Protein AF-A0A7V3JNG4-F1 (afdb_monomer_lite)

Radius of gyration: 15.8 Å; chains: 1; bounding box: 36×26×50 Å

pLDDT: mean 85.66, std 16.73, range [40.12, 98.5]

Sequence (133 aa):
MKRRFVVAITGASGAVYAVRLVEVLVAAGCDVHLTISSAGQAVLKHELDLAVDLEKFTPGMLLLDPRAGRDDPKLQRVRELAGISSEASNVLSVATGEPGQVIYHHWRDFQAPIASGSYLTHDMVICPCSGGT

Foldseek 3Di:
DAAEEEEEFAQDADLVVSLVVCLLCQLLLHAYAYEYDPNRQVNCCVPVVQNADLVDGDNVSSVNDVPVLPPVVVSVVSNVVSVQDDPDDPPDDDDHRHGYHYHYDYPPPCVPLVVDPVNDHPYYDYPPDDPVD

Structure (mmCIF, N/CA/C/O backbone):
data_AF-A0A7V3JNG4-F1
#
_entry.id   AF-A0A7V3JNG4-F1
#
loop_
_atom_site.group_PDB
_atom_site.id
_atom_site.type_symbol
_atom_site.label_atom_id
_atom_site.label_alt_id
_atom_site.label_comp_id
_atom_site.label_asym_id
_atom_site.label_entity_id
_atom_site.label_seq_id
_atom_site.pdbx_PDB_ins_code
_atom_site.Cartn_x
_atom_site.Cartn_y
_atom_site.Cartn_z
_atom_site.occupancy
_atom_site.B_iso_or_equiv
_atom_site.auth_seq_id
_atom_site.auth_comp_id
_atom_site.auth_asym_id
_atom_site.auth_atom_id
_atom_site.pdbx_PDB_model_num
ATOM 1 N N . MET A 1 1 ? -19.781 -5.267 9.054 1.00 60.91 1 MET A N 1
ATOM 2 C CA . MET A 1 1 ? -18.771 -5.766 8.093 1.00 60.91 1 MET A CA 1
ATOM 3 C C . MET A 1 1 ? -17.682 -4.702 7.994 1.00 60.91 1 MET A C 1
ATOM 5 O O . MET A 1 1 ? -18.055 -3.537 7.892 1.00 60.91 1 MET A O 1
ATOM 9 N N . LYS A 1 2 ? -16.387 -5.041 8.115 1.00 74.00 2 LYS A N 1
ATOM 10 C CA . LYS A 1 2 ? -15.308 -4.035 8.028 1.00 74.00 2 LYS A CA 1
ATOM 11 C C . LYS A 1 2 ? -15.280 -3.425 6.621 1.00 74.00 2 LYS A C 1
ATOM 13 O O . LYS A 1 2 ? -15.507 -4.127 5.632 1.00 74.00 2 LYS A O 1
ATOM 18 N N . ARG A 1 3 ? -15.054 -2.111 6.527 1.00 90.50 3 ARG A N 1
ATOM 19 C CA . ARG A 1 3 ? -14.879 -1.436 5.231 1.00 90.50 3 ARG A CA 1
ATOM 20 C C . ARG A 1 3 ? -13.543 -1.870 4.638 1.00 90.50 3 ARG A C 1
ATOM 22 O O . ARG A 1 3 ? -12.556 -1.928 5.363 1.00 90.50 3 ARG A O 1
ATOM 29 N N . ARG A 1 4 ? -13.529 -2.170 3.340 1.00 94.88 4 ARG A N 1
ATOM 30 C CA . ARG A 1 4 ? -12.358 -2.681 2.617 1.00 94.88 4 ARG A CA 1
ATOM 31 C C . ARG A 1 4 ? -11.901 -1.648 1.600 1.00 94.88 4 ARG A C 1
ATOM 33 O O . ARG A 1 4 ? -12.673 -1.331 0.703 1.00 94.88 4 ARG A O 1
ATOM 40 N N . PHE A 1 5 ? -10.682 -1.149 1.723 1.00 97.19 5 PHE A N 1
ATOM 41 C CA . PHE A 1 5 ? -10.101 -0.196 0.780 1.00 97.19 5 PHE A CA 1
ATOM 42 C C . PHE A 1 5 ? -9.001 -0.868 -0.027 1.00 97.19 5 PHE A C 1
ATOM 44 O O . PHE A 1 5 ? -8.219 -1.640 0.525 1.00 97.19 5 PHE A O 1
ATOM 51 N N . VAL A 1 6 ? -8.920 -0.557 -1.316 1.00 98.31 6 VAL A N 1
ATOM 52 C CA . VAL A 1 6 ? -7.745 -0.893 -2.125 1.00 98.31 6 VAL A CA 1
ATOM 53 C C . VAL A 1 6 ? -6.786 0.287 -2.079 1.00 98.31 6 VAL A C 1
ATOM 55 O O . VAL A 1 6 ? -7.189 1.417 -2.346 1.00 98.31 6 VAL A O 1
ATOM 58 N N . VAL A 1 7 ? -5.524 0.034 -1.748 1.00 98.50 7 VAL A N 1
ATOM 59 C CA . VAL A 1 7 ? -4.464 1.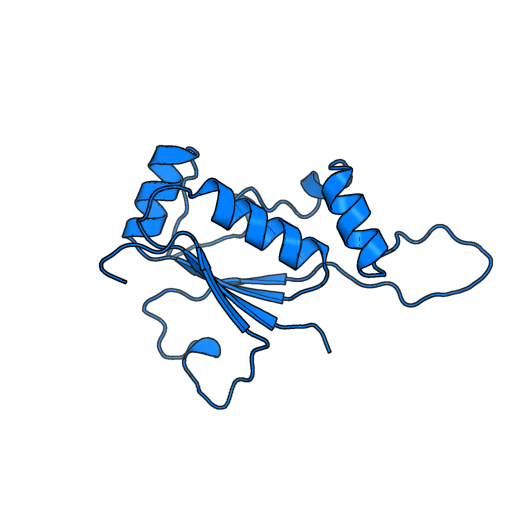045 -1.789 1.00 98.50 7 VAL A CA 1
ATOM 60 C C . VAL A 1 7 ? -3.360 0.553 -2.713 1.00 98.50 7 VAL A C 1
ATOM 62 O O . VAL A 1 7 ? -2.791 -0.515 -2.492 1.00 98.50 7 VAL A O 1
ATOM 65 N N . ALA A 1 8 ? -3.055 1.331 -3.748 1.00 98.50 8 ALA A N 1
ATOM 66 C CA . ALA A 1 8 ? -1.952 1.062 -4.662 1.00 98.50 8 ALA A CA 1
ATOM 67 C C . ALA A 1 8 ? -0.837 2.098 -4.477 1.00 98.50 8 ALA A C 1
ATOM 69 O O . ALA A 1 8 ? -1.090 3.301 -4.540 1.00 98.50 8 ALA A O 1
ATOM 70 N N . ILE A 1 9 ? 0.397 1.631 -4.275 1.00 98.50 9 ILE A N 1
ATOM 71 C CA . ILE A 1 9 ? 1.586 2.484 -4.142 1.00 98.50 9 ILE A CA 1
ATOM 72 C C . ILE A 1 9 ? 2.401 2.427 -5.437 1.00 98.50 9 ILE A C 1
ATOM 74 O O . ILE A 1 9 ? 2.854 1.358 -5.873 1.00 98.50 9 ILE A O 1
ATOM 78 N N . THR A 1 10 ? 2.614 3.591 -6.051 1.00 98.50 10 THR A N 1
ATOM 79 C CA . THR A 1 10 ? 3.339 3.718 -7.325 1.00 98.50 10 THR A CA 1
ATOM 80 C C . THR A 1 10 ? 4.577 4.605 -7.204 1.00 98.50 10 THR A C 1
ATOM 82 O O . THR A 1 10 ? 4.835 5.183 -6.154 1.00 98.50 10 THR A O 1
ATOM 85 N N . GLY A 1 11 ? 5.379 4.680 -8.269 1.00 97.62 11 GLY A N 1
ATOM 86 C CA . GLY A 1 11 ? 6.683 5.355 -8.284 1.00 97.62 11 GLY A CA 1
ATOM 87 C C . GLY A 1 11 ? 6.653 6.881 -8.414 1.00 97.62 11 GLY A C 1
ATOM 88 O O . GLY A 1 11 ? 7.543 7.438 -9.049 1.00 97.62 11 GLY A O 1
ATOM 89 N N . ALA A 1 12 ? 5.633 7.557 -7.884 1.00 98.19 12 ALA A N 1
ATOM 90 C CA . ALA A 1 12 ? 5.660 9.013 -7.711 1.00 98.19 12 ALA A CA 1
ATOM 91 C C . ALA A 1 12 ? 6.271 9.383 -6.355 1.00 98.19 12 ALA A C 1
ATOM 93 O O . ALA A 1 12 ? 6.266 8.571 -5.438 1.00 98.19 12 ALA A O 1
ATOM 94 N N . SER A 1 13 ? 6.767 10.615 -6.219 1.00 97.44 13 SER A N 1
ATOM 95 C CA . SER A 1 13 ? 7.254 11.120 -4.931 1.00 97.44 13 SER A CA 1
ATOM 96 C C . SER A 1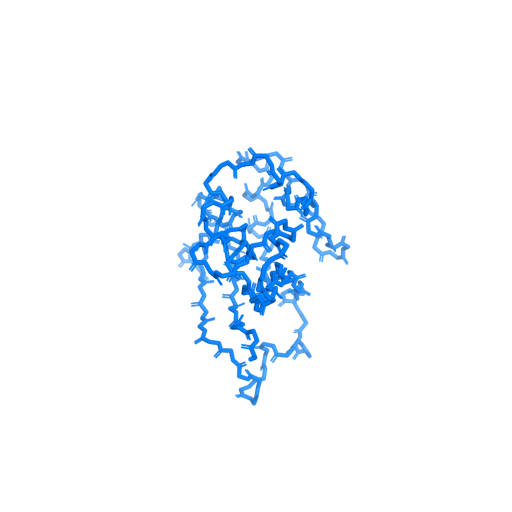 13 ? 6.120 11.248 -3.908 1.00 97.44 13 SER A C 1
ATOM 98 O O . SER A 1 13 ? 4.967 11.494 -4.280 1.00 97.44 13 SER A O 1
ATOM 100 N N . GLY A 1 14 ? 6.442 11.097 -2.621 1.00 96.75 14 GLY A N 1
ATOM 101 C CA . GLY A 1 14 ? 5.476 11.207 -1.528 1.00 96.75 14 GLY A CA 1
ATOM 102 C C . GLY A 1 14 ? 5.118 9.867 -0.890 1.00 96.75 14 GLY A C 1
ATOM 103 O O . GLY A 1 14 ? 3.975 9.667 -0.472 1.00 96.75 14 GLY A O 1
ATOM 104 N N . ALA A 1 15 ? 6.083 8.953 -0.774 1.00 96.19 15 ALA A N 1
ATOM 105 C CA . ALA A 1 15 ? 5.890 7.644 -0.148 1.00 96.19 15 ALA A CA 1
ATOM 106 C C . ALA A 1 15 ? 5.354 7.739 1.295 1.00 96.19 15 ALA A C 1
ATOM 108 O O . ALA A 1 15 ? 4.594 6.876 1.737 1.00 96.19 15 ALA A O 1
ATOM 109 N N . VAL A 1 16 ? 5.675 8.824 2.011 1.00 95.56 16 VAL A N 1
ATOM 110 C CA . VAL A 1 16 ? 5.175 9.089 3.373 1.00 95.56 16 VAL A CA 1
ATOM 111 C C . VAL A 1 16 ? 3.648 9.166 3.440 1.00 95.56 16 VAL A C 1
ATOM 113 O O . VAL A 1 16 ? 3.049 8.706 4.413 1.00 95.56 16 VAL A O 1
ATOM 116 N N . TYR A 1 17 ? 3.000 9.699 2.398 1.00 97.25 17 TYR A N 1
ATOM 117 C CA . TYR A 1 17 ? 1.543 9.800 2.353 1.00 97.25 17 TYR A CA 1
ATOM 118 C C . TYR A 1 17 ? 0.902 8.419 2.252 1.00 97.25 17 TYR A C 1
ATOM 120 O O . TYR A 1 17 ? -0.093 8.164 2.923 1.00 97.25 17 TYR A O 1
ATOM 128 N N . ALA A 1 18 ? 1.508 7.519 1.476 1.00 96.56 18 ALA A N 1
ATOM 129 C CA . ALA A 1 18 ? 1.043 6.148 1.327 1.00 96.56 18 ALA A CA 1
ATOM 130 C C . ALA A 1 18 ? 1.134 5.377 2.646 1.00 96.56 18 ALA A C 1
ATOM 132 O O . ALA A 1 18 ? 0.142 4.800 3.093 1.00 96.56 18 ALA A O 1
ATOM 133 N N . VAL A 1 19 ? 2.303 5.423 3.297 1.00 94.69 19 VAL A N 1
ATOM 134 C CA . VAL A 1 19 ? 2.528 4.762 4.592 1.00 94.69 19 VAL A CA 1
ATOM 135 C C . VAL A 1 19 ? 1.520 5.272 5.617 1.00 94.69 19 VAL A C 1
ATOM 137 O O . VAL A 1 19 ? 0.792 4.474 6.212 1.00 94.69 19 VAL A O 1
ATOM 140 N N . ARG A 1 20 ? 1.386 6.599 5.752 1.00 93.88 20 ARG A N 1
ATOM 141 C CA . ARG A 1 20 ? 0.463 7.187 6.727 1.00 93.88 20 ARG A CA 1
ATOM 142 C C . ARG A 1 20 ? -1.004 6.903 6.403 1.00 93.88 20 ARG A C 1
ATOM 144 O O . ARG A 1 20 ? -1.792 6.700 7.325 1.00 93.88 20 ARG A O 1
ATOM 151 N N . LEU A 1 21 ? -1.386 6.880 5.126 1.00 95.00 21 LEU A N 1
ATOM 152 C CA . LEU A 1 21 ? -2.745 6.534 4.702 1.00 95.00 21 LEU A CA 1
ATOM 153 C C . LEU A 1 21 ? -3.115 5.116 5.149 1.00 95.00 21 LEU A C 1
ATOM 155 O O . LEU A 1 21 ? -4.172 4.928 5.752 1.00 95.00 21 LEU A O 1
ATOM 159 N N . VAL A 1 22 ? -2.243 4.136 4.893 1.00 94.12 22 VAL A N 1
ATOM 160 C CA . VAL A 1 22 ? -2.471 2.742 5.306 1.00 94.12 22 VAL A CA 1
ATOM 161 C C . VAL A 1 22 ? -2.589 2.647 6.829 1.00 94.12 22 VAL A C 1
ATOM 163 O O . VAL A 1 22 ? -3.526 2.029 7.334 1.00 94.12 22 VAL A O 1
ATOM 166 N N . GLU A 1 23 ? -1.699 3.319 7.558 1.00 90.50 23 GLU A N 1
ATOM 167 C CA . GLU A 1 23 ? -1.707 3.390 9.024 1.00 90.50 23 GLU A CA 1
ATOM 168 C C . GLU A 1 23 ? -3.044 3.907 9.583 1.00 90.50 23 GLU A C 1
ATOM 170 O O . GLU A 1 23 ? -3.632 3.308 10.486 1.00 90.50 23 GLU A O 1
ATOM 175 N N . VAL A 1 24 ? -3.552 5.007 9.016 1.00 90.44 24 VAL A N 1
ATOM 176 C CA . VAL A 1 24 ? -4.803 5.648 9.445 1.00 90.44 24 VAL A CA 1
ATOM 177 C C . VAL A 1 24 ? -6.019 4.793 9.095 1.00 90.44 24 VAL A C 1
ATOM 179 O O . VAL A 1 24 ? -6.914 4.661 9.929 1.00 90.44 24 VAL A O 1
ATOM 182 N N . LEU A 1 25 ? -6.065 4.185 7.905 1.00 91.06 25 LEU A N 1
ATOM 183 C CA . LEU A 1 25 ? -7.167 3.301 7.506 1.00 91.06 25 LEU A CA 1
ATOM 184 C C . LEU A 1 25 ? -7.263 2.082 8.429 1.00 91.06 25 LEU A C 1
ATOM 186 O O . LEU A 1 25 ? -8.345 1.768 8.930 1.00 91.06 25 LEU A O 1
ATOM 190 N N . VAL A 1 26 ? -6.126 1.452 8.722 1.00 89.69 26 VAL A N 1
ATOM 191 C CA . VAL A 1 26 ? -6.045 0.332 9.666 1.00 89.69 26 VAL A CA 1
ATOM 192 C C . VAL A 1 26 ? -6.476 0.767 11.068 1.00 89.69 26 VAL A C 1
ATOM 194 O O . VAL A 1 26 ? -7.284 0.089 11.707 1.00 89.69 26 VAL A O 1
ATOM 197 N N . ALA A 1 27 ? -5.998 1.917 11.548 1.00 85.19 27 ALA A N 1
ATOM 198 C CA . ALA A 1 27 ? -6.407 2.463 12.841 1.00 85.19 27 ALA A CA 1
ATOM 199 C C . ALA A 1 27 ? -7.903 2.816 12.898 1.00 85.19 27 ALA A C 1
ATOM 201 O O . ALA A 1 27 ? -8.494 2.749 13.970 1.00 85.19 27 ALA A O 1
ATOM 202 N N . ALA A 1 28 ? -8.529 3.133 11.765 1.00 86.19 28 ALA A N 1
ATOM 203 C CA . ALA A 1 28 ? -9.966 3.376 11.652 1.00 86.19 28 ALA A CA 1
ATOM 204 C C . ALA A 1 28 ? -10.808 2.086 11.525 1.00 86.19 28 ALA A C 1
ATOM 206 O O . ALA A 1 28 ? -12.007 2.161 11.248 1.00 86.19 28 ALA A O 1
ATOM 207 N N . GLY A 1 29 ? -10.199 0.905 11.695 1.00 87.00 29 GLY A N 1
ATOM 208 C CA . GLY A 1 29 ? -10.890 -0.387 11.619 1.00 87.00 29 GLY A CA 1
ATOM 209 C C . GLY A 1 29 ? -11.192 -0.847 10.190 1.00 87.00 29 GLY A C 1
ATOM 210 O O . GLY A 1 29 ? -12.028 -1.733 9.995 1.00 87.00 29 GLY A O 1
ATOM 211 N N . CYS A 1 30 ? -10.553 -0.237 9.188 1.00 90.56 30 CYS A N 1
ATOM 212 C CA . CYS A 1 30 ? -10.728 -0.582 7.782 1.00 90.56 30 CYS A CA 1
ATOM 213 C C . CYS A 1 30 ? -9.659 -1.578 7.326 1.00 90.56 30 CYS A C 1
ATOM 215 O O . CYS A 1 30 ? -8.470 -1.368 7.559 1.00 90.56 30 CYS A O 1
ATOM 217 N N . ASP A 1 31 ? -10.076 -2.620 6.614 1.00 93.94 31 ASP A N 1
ATOM 218 C CA . ASP A 1 31 ? -9.147 -3.555 5.988 1.00 93.94 31 ASP A CA 1
ATOM 219 C C . ASP A 1 31 ? -8.579 -2.937 4.708 1.00 93.94 31 ASP A C 1
ATOM 221 O O . ASP A 1 31 ? -9.306 -2.349 3.900 1.00 93.94 31 ASP A O 1
ATOM 225 N N . VAL A 1 32 ? -7.271 -3.071 4.520 1.00 96.50 32 VAL A N 1
ATOM 226 C CA . VAL A 1 32 ? -6.532 -2.497 3.399 1.00 96.50 32 VAL A CA 1
ATOM 227 C C . VAL A 1 32 ? -6.003 -3.622 2.521 1.00 96.50 32 VAL A C 1
ATOM 229 O O . VAL A 1 32 ? -5.121 -4.377 2.922 1.00 96.50 32 VAL A O 1
ATOM 232 N N . HIS A 1 33 ? -6.515 -3.705 1.2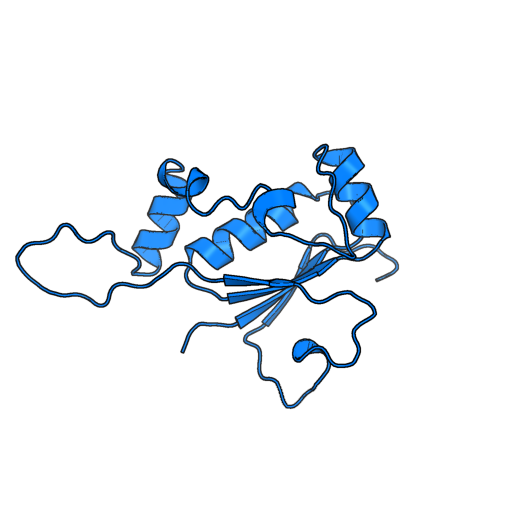99 1.00 97.75 33 HIS A N 1
ATOM 233 C CA . HIS A 1 33 ? -5.939 -4.508 0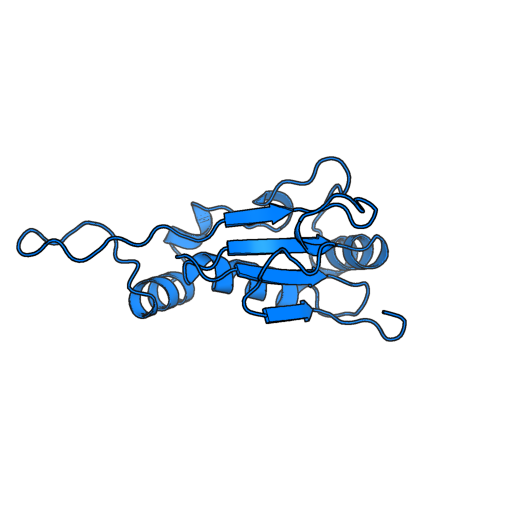.229 1.00 97.75 33 HIS A CA 1
ATOM 234 C C . HIS A 1 33 ? -4.836 -3.695 -0.450 1.00 97.75 33 HIS A C 1
ATOM 236 O O . HIS A 1 33 ? -5.115 -2.765 -1.206 1.00 97.75 33 HIS A O 1
ATOM 242 N N . LEU A 1 34 ? -3.585 -4.019 -0.145 1.00 98.31 34 LEU A N 1
ATOM 243 C CA . LEU A 1 34 ? -2.416 -3.258 -0.565 1.00 98.31 34 LEU A CA 1
ATOM 244 C C . LEU A 1 34 ? -1.758 -3.898 -1.784 1.00 98.31 34 LEU A C 1
ATOM 246 O O . LEU A 1 34 ? -1.517 -5.101 -1.795 1.00 98.31 34 LEU A O 1
ATOM 250 N N . THR A 1 35 ? -1.383 -3.089 -2.766 1.00 98.31 35 THR A N 1
ATOM 251 C CA . THR A 1 35 ? -0.481 -3.503 -3.844 1.00 98.31 35 THR A CA 1
ATOM 252 C C . THR A 1 35 ? 0.593 -2.442 -4.077 1.00 98.31 35 THR A C 1
ATOM 254 O O . THR A 1 35 ? 0.366 -1.250 -3.862 1.00 98.31 35 THR A O 1
ATOM 257 N N . ILE A 1 36 ? 1.794 -2.867 -4.463 1.00 98.38 36 ILE A N 1
ATOM 258 C CA . ILE A 1 36 ? 2.958 -1.988 -4.628 1.00 98.38 36 ILE A CA 1
ATOM 259 C C . ILE A 1 36 ? 3.655 -2.359 -5.936 1.00 98.38 36 ILE A C 1
ATOM 261 O O . ILE A 1 36 ? 3.996 -3.521 -6.155 1.00 98.38 36 ILE A O 1
ATOM 265 N N . SER A 1 37 ? 3.874 -1.366 -6.798 1.00 98.19 37 SER A N 1
ATOM 266 C CA . SER A 1 37 ? 4.663 -1.536 -8.027 1.00 98.19 37 SER A CA 1
ATOM 267 C C . SER A 1 37 ? 6.169 -1.586 -7.735 1.00 98.19 37 SER A C 1
ATOM 269 O O . SER A 1 37 ? 6.631 -1.060 -6.722 1.00 98.19 37 SER A O 1
ATOM 271 N N . SER A 1 38 ? 6.968 -2.125 -8.661 1.00 97.88 38 SER A N 1
ATOM 272 C CA . SER A 1 38 ? 8.438 -2.090 -8.558 1.00 97.88 38 SER A CA 1
ATOM 273 C C . SER A 1 38 ? 8.997 -0.663 -8.464 1.00 97.88 38 SER A C 1
ATOM 275 O O . SER A 1 38 ? 9.931 -0.406 -7.710 1.00 97.88 38 SER A O 1
ATOM 277 N N . ALA A 1 39 ? 8.396 0.296 -9.174 1.00 98.06 39 ALA A N 1
ATOM 278 C CA . ALA A 1 39 ? 8.775 1.703 -9.066 1.00 98.06 39 ALA A CA 1
ATOM 279 C C . ALA A 1 39 ? 8.406 2.290 -7.689 1.00 98.06 39 ALA A C 1
ATOM 281 O O . ALA A 1 39 ? 9.197 3.022 -7.102 1.00 98.06 39 ALA A O 1
ATOM 282 N N . GLY A 1 40 ? 7.240 1.930 -7.139 1.00 98.00 40 GLY A N 1
ATOM 283 C CA . GLY A 1 40 ? 6.835 2.322 -5.783 1.00 98.00 40 GLY A CA 1
ATOM 284 C C . GLY A 1 40 ? 7.773 1.772 -4.705 1.00 98.00 40 GLY A C 1
ATOM 285 O O . GLY A 1 40 ? 8.151 2.504 -3.794 1.00 98.00 40 GLY A O 1
ATOM 286 N N . GLN A 1 41 ? 8.223 0.521 -4.846 1.00 98.19 41 GLN A N 1
ATOM 287 C CA . GLN A 1 41 ? 9.250 -0.085 -3.987 1.00 98.19 41 GLN A CA 1
ATOM 288 C C . GLN A 1 41 ? 10.552 0.735 -3.994 1.00 98.19 41 GLN A C 1
ATOM 290 O O . GLN A 1 41 ? 11.121 0.998 -2.935 1.00 98.19 41 GLN A O 1
ATOM 295 N N . ALA A 1 42 ? 11.007 1.175 -5.173 1.00 98.12 42 ALA A N 1
ATOM 296 C CA . ALA A 1 42 ? 12.212 1.993 -5.295 1.00 98.12 42 ALA A CA 1
ATOM 297 C C . ALA A 1 42 ? 12.063 3.360 -4.602 1.00 98.12 42 ALA A C 1
ATOM 299 O O . ALA A 1 42 ? 12.977 3.784 -3.894 1.00 98.12 42 ALA A O 1
ATOM 300 N N . VAL A 1 43 ? 10.908 4.024 -4.745 1.00 98.19 43 VAL A N 1
ATOM 301 C CA . VAL A 1 43 ? 10.645 5.309 -4.072 1.00 98.19 43 VAL A CA 1
ATOM 302 C C . VAL A 1 43 ? 10.554 5.140 -2.555 1.00 98.19 43 VAL A C 1
ATOM 304 O O . VAL A 1 43 ? 11.142 5.936 -1.828 1.00 98.19 43 VAL A O 1
ATOM 307 N N . LEU A 1 44 ? 9.894 4.086 -2.061 1.00 97.94 44 LEU A N 1
ATOM 308 C CA . LEU A 1 44 ? 9.839 3.768 -0.627 1.00 97.94 44 LEU A CA 1
ATOM 309 C C . LEU A 1 44 ? 11.242 3.640 -0.019 1.00 97.94 44 LEU A C 1
ATOM 311 O O . LEU A 1 44 ? 11.505 4.190 1.053 1.00 97.94 44 LEU A O 1
ATOM 315 N N . LYS A 1 45 ? 12.159 2.971 -0.729 1.00 97.81 45 LYS A N 1
ATOM 316 C CA . LYS A 1 45 ? 13.554 2.857 -0.297 1.00 97.81 45 LYS A CA 1
ATOM 317 C C . LYS A 1 45 ? 14.287 4.196 -0.362 1.00 97.81 45 LYS A C 1
ATOM 319 O O . LYS A 1 45 ? 15.021 4.525 0.560 1.00 97.81 45 LYS A O 1
ATOM 324 N N . HIS A 1 46 ? 14.100 4.963 -1.431 1.00 97.81 46 HIS A N 1
ATOM 325 C CA . HIS A 1 46 ? 14.810 6.226 -1.627 1.00 97.81 46 HIS A CA 1
ATOM 326 C C . HIS A 1 46 ? 14.364 7.329 -0.653 1.00 97.81 46 HIS A C 1
ATOM 328 O O . HIS A 1 46 ? 15.197 8.085 -0.162 1.00 97.81 46 HIS A O 1
ATOM 334 N N . GLU A 1 47 ? 13.063 7.441 -0.375 1.00 98.06 47 GLU A N 1
ATOM 335 C CA . GLU A 1 47 ? 12.514 8.535 0.438 1.00 98.06 47 GLU A CA 1
ATOM 336 C C . GLU A 1 47 ? 12.456 8.215 1.934 1.00 98.06 47 GLU A C 1
ATOM 338 O O . GLU A 1 47 ? 12.599 9.123 2.750 1.00 98.06 47 GLU A O 1
ATOM 343 N N . LEU A 1 48 ? 12.224 6.952 2.302 1.00 96.31 48 LEU A N 1
ATOM 344 C CA . LEU A 1 48 ? 11.964 6.551 3.692 1.00 96.31 48 LEU A CA 1
ATOM 345 C C . LEU A 1 48 ? 12.942 5.493 4.218 1.00 96.31 48 LEU A C 1
ATOM 347 O O . LEU A 1 48 ? 12.764 5.001 5.329 1.00 96.31 48 LEU A O 1
ATOM 351 N N . ASP A 1 49 ? 13.943 5.109 3.422 1.00 95.56 49 ASP A N 1
ATOM 352 C CA . ASP A 1 49 ? 14.890 4.024 3.713 1.00 95.56 49 ASP A CA 1
ATOM 353 C C . ASP A 1 49 ? 14.238 2.635 3.919 1.00 95.56 49 ASP A C 1
ATOM 355 O O . ASP A 1 49 ? 14.880 1.673 4.351 1.00 95.56 49 ASP A O 1
ATOM 359 N N . LEU A 1 50 ? 12.968 2.478 3.526 1.00 94.94 50 LEU A N 1
ATOM 360 C CA . LEU A 1 50 ? 12.194 1.253 3.732 1.00 94.94 50 LEU A CA 1
ATOM 361 C C . LEU A 1 50 ? 12.553 0.182 2.699 1.00 94.94 50 LEU A C 1
ATOM 363 O O . LEU A 1 50 ? 12.235 0.289 1.514 1.00 94.94 50 LEU A O 1
ATOM 367 N N . ALA A 1 51 ? 13.209 -0.884 3.157 1.00 94.12 51 ALA A N 1
ATOM 368 C CA . ALA A 1 51 ? 13.534 -2.046 2.337 1.00 94.12 51 ALA A CA 1
ATOM 369 C C . ALA A 1 51 ? 12.341 -3.015 2.276 1.00 94.12 51 ALA A C 1
ATOM 371 O O . ALA A 1 51 ? 12.248 -3.962 3.055 1.00 94.12 51 ALA A O 1
ATOM 372 N N . VAL A 1 52 ? 11.416 -2.760 1.350 1.00 95.88 52 VAL A N 1
ATOM 373 C CA . VAL A 1 52 ? 10.264 -3.637 1.099 1.00 95.88 52 VAL A CA 1
ATOM 374 C C . VAL A 1 52 ? 10.664 -4.762 0.150 1.00 95.88 52 VAL A C 1
ATOM 376 O O . VAL A 1 52 ? 11.183 -4.490 -0.928 1.00 95.88 52 VAL A O 1
ATOM 379 N N . ASP A 1 53 ? 10.388 -6.012 0.514 1.00 96.88 53 ASP A N 1
ATOM 380 C CA . ASP A 1 53 ? 10.465 -7.168 -0.387 1.00 96.88 53 ASP A CA 1
ATOM 381 C C . ASP A 1 53 ? 9.062 -7.442 -0.955 1.00 96.88 53 ASP A C 1
ATOM 383 O O . ASP A 1 53 ? 8.129 -7.697 -0.196 1.00 96.88 53 ASP A O 1
ATOM 387 N N . LEU A 1 54 ? 8.893 -7.348 -2.279 1.00 97.12 54 LEU A N 1
ATOM 388 C CA . LEU A 1 54 ? 7.596 -7.571 -2.932 1.00 97.12 54 LEU A CA 1
ATOM 389 C C . LEU A 1 54 ? 7.197 -9.055 -2.955 1.00 97.12 54 LEU A C 1
ATOM 391 O O . LEU A 1 54 ? 6.009 -9.361 -2.954 1.00 97.12 54 LEU A O 1
ATOM 395 N N . GLU A 1 55 ? 8.158 -9.977 -2.935 1.00 96.81 55 GLU A N 1
ATOM 396 C CA . GLU A 1 55 ? 7.892 -11.421 -2.964 1.00 96.81 55 GLU A CA 1
ATOM 397 C C . GLU A 1 55 ? 7.597 -11.961 -1.557 1.00 96.81 55 GLU A C 1
ATOM 399 O O . GLU A 1 55 ? 6.834 -12.912 -1.383 1.00 96.81 55 GLU A O 1
ATOM 404 N N . LYS A 1 56 ? 8.200 -11.349 -0.530 1.00 95.00 56 LYS A N 1
ATOM 405 C CA . LYS A 1 56 ? 8.070 -11.751 0.883 1.00 95.00 56 LYS A CA 1
ATOM 406 C C . LYS A 1 56 ? 7.576 -10.607 1.760 1.00 95.00 56 LYS A C 1
ATOM 408 O O . LYS A 1 56 ? 8.108 -10.362 2.845 1.00 95.00 56 LYS A O 1
ATOM 413 N N . PHE A 1 57 ? 6.560 -9.901 1.279 1.00 95.38 57 PHE A N 1
ATOM 414 C CA . PHE A 1 57 ? 6.038 -8.720 1.951 1.00 95.38 57 PHE A CA 1
ATOM 415 C C . PHE A 1 57 ? 5.530 -9.036 3.363 1.00 95.38 57 PHE A C 1
ATOM 417 O O . PHE A 1 57 ? 4.782 -9.991 3.580 1.00 95.38 57 PHE A O 1
ATOM 424 N N . THR A 1 58 ? 5.862 -8.164 4.319 1.00 92.56 58 THR A N 1
ATOM 425 C CA . THR A 1 58 ? 5.212 -8.125 5.635 1.00 92.56 58 THR A CA 1
ATOM 426 C C . THR A 1 58 ? 4.850 -6.682 6.000 1.00 92.56 58 THR A C 1
ATOM 428 O O . THR A 1 58 ? 5.623 -5.776 5.683 1.00 92.56 58 THR A O 1
ATOM 431 N N . PRO A 1 59 ? 3.724 -6.424 6.699 1.00 88.81 59 PRO A N 1
ATOM 432 C CA . PRO A 1 59 ? 3.324 -5.058 7.063 1.00 88.81 59 PRO A CA 1
ATOM 433 C C . PRO A 1 59 ? 4.391 -4.279 7.850 1.00 88.81 59 PRO A C 1
ATOM 435 O O . PRO A 1 59 ? 4.533 -3.072 7.664 1.00 88.81 59 PRO A O 1
ATOM 438 N N . GLY A 1 60 ? 5.204 -4.969 8.659 1.00 86.19 60 GLY A N 1
ATOM 439 C CA . GLY A 1 60 ? 6.311 -4.357 9.401 1.00 86.19 60 GLY A CA 1
ATOM 440 C C . GLY A 1 60 ? 7.372 -3.694 8.512 1.00 86.19 60 GLY A C 1
ATOM 441 O O . GLY A 1 60 ? 8.032 -2.763 8.963 1.00 86.19 60 GLY A O 1
ATOM 442 N N . MET A 1 61 ? 7.495 -4.090 7.237 1.00 87.88 61 MET A N 1
ATOM 443 C CA . MET A 1 61 ? 8.394 -3.438 6.268 1.00 87.88 61 MET A CA 1
ATOM 444 C C . MET A 1 61 ? 7.965 -2.006 5.917 1.00 87.88 61 MET A C 1
ATOM 446 O O . MET A 1 61 ? 8.784 -1.225 5.443 1.00 87.88 61 MET A O 1
ATOM 450 N N . LEU A 1 62 ? 6.699 -1.653 6.157 1.00 84.88 62 LEU A N 1
ATOM 451 C CA . LEU A 1 62 ? 6.180 -0.290 6.026 1.00 84.88 62 LEU A CA 1
ATOM 452 C C . LEU A 1 62 ? 6.113 0.447 7.372 1.00 84.8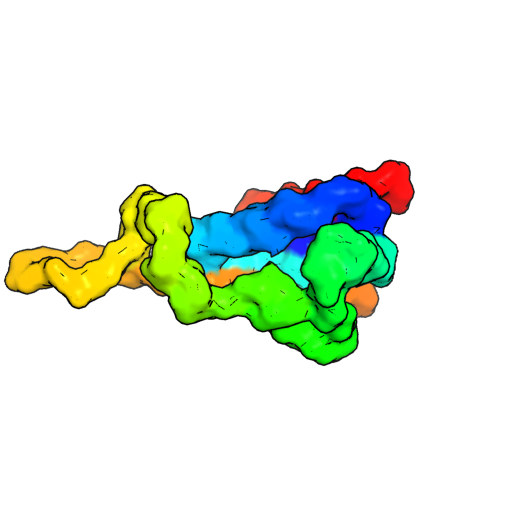8 62 LEU A C 1
ATOM 454 O O . LEU A 1 62 ? 5.400 1.436 7.482 1.00 84.88 62 LEU A O 1
ATOM 458 N N . LEU A 1 63 ? 6.812 -0.047 8.402 1.00 77.38 63 LEU A N 1
ATOM 459 C CA . LEU A 1 63 ? 6.714 0.435 9.788 1.00 77.38 63 LEU A CA 1
ATOM 460 C C . LEU A 1 63 ? 5.302 0.332 10.385 1.00 77.38 63 LEU A C 1
ATOM 462 O O . LEU A 1 63 ? 5.018 0.920 11.425 1.00 77.38 63 LEU A O 1
ATOM 466 N N . LEU A 1 64 ? 4.432 -0.479 9.777 1.00 67.31 64 LEU A N 1
ATOM 467 C CA . LEU A 1 64 ? 3.098 -0.764 10.290 1.00 67.31 64 LEU A CA 1
ATOM 468 C C . LEU A 1 64 ? 3.219 -1.809 11.407 1.00 67.31 64 LEU A C 1
ATOM 470 O O . LEU A 1 64 ? 2.855 -2.973 11.231 1.00 67.31 64 LEU A O 1
ATOM 474 N N . ASP A 1 65 ? 3.789 -1.420 12.547 1.00 63.31 65 ASP A N 1
ATOM 475 C CA . ASP A 1 65 ? 3.781 -2.246 13.752 1.00 63.31 65 ASP A CA 1
ATOM 476 C C . ASP A 1 65 ? 2.444 -2.038 14.495 1.00 63.31 65 ASP A C 1
ATOM 478 O O . ASP A 1 65 ? 2.150 -0.926 14.957 1.00 63.31 65 ASP A O 1
ATOM 482 N N . PRO A 1 66 ? 1.623 -3.096 14.668 1.00 54.09 66 PRO A N 1
ATOM 483 C CA . PRO A 1 66 ? 0.382 -3.031 15.440 1.00 54.09 66 PRO A CA 1
ATOM 484 C C . PRO A 1 66 ? 0.573 -2.502 16.871 1.00 54.09 66 PRO A C 1
ATOM 486 O O . PRO A 1 66 ? -0.378 -1.994 17.477 1.00 54.09 66 PRO A O 1
ATOM 489 N N . ARG A 1 67 ? 1.787 -2.637 17.425 1.00 53.34 67 ARG A N 1
ATOM 490 C CA . ARG A 1 67 ? 2.164 -2.190 18.772 1.00 53.34 67 ARG A CA 1
ATOM 491 C C . ARG A 1 67 ? 2.700 -0.758 18.789 1.00 53.34 67 ARG A C 1
ATOM 493 O O . ARG A 1 67 ? 2.352 -0.037 19.718 1.00 53.34 67 ARG A O 1
ATOM 500 N N . ALA A 1 68 ? 3.453 -0.322 17.776 1.00 53.44 68 ALA A N 1
ATOM 501 C CA . ALA A 1 68 ? 4.029 1.030 17.723 1.00 53.44 68 ALA A CA 1
ATOM 502 C C . ALA A 1 68 ? 2.962 2.139 17.665 1.00 53.44 68 ALA A C 1
ATOM 504 O O . ALA A 1 68 ? 3.140 3.212 18.232 1.00 53.44 68 ALA A O 1
ATOM 505 N N . GLY A 1 69 ? 1.797 1.862 17.070 1.00 53.50 69 GLY A N 1
ATOM 506 C CA . GLY A 1 69 ? 0.668 2.800 17.056 1.00 53.50 69 GLY A CA 1
ATOM 507 C C . GLY A 1 69 ? -0.098 2.919 18.383 1.00 53.50 69 GLY A C 1
ATOM 508 O O . GLY A 1 69 ? -1.106 3.624 18.423 1.00 53.50 69 GLY A O 1
ATOM 509 N N . ARG A 1 70 ? 0.295 2.204 19.453 1.00 56.84 70 ARG A N 1
ATOM 510 C CA . ARG A 1 70 ? -0.332 2.364 20.780 1.00 56.84 70 ARG A CA 1
ATOM 511 C C . ARG A 1 70 ? -0.001 3.704 21.420 1.00 56.84 70 ARG A C 1
ATOM 513 O O . ARG A 1 70 ? -0.869 4.205 22.120 1.00 56.84 70 ARG A O 1
ATOM 520 N N . ASP A 1 71 ? 1.159 4.287 21.128 1.00 62.19 71 ASP A N 1
ATOM 521 C CA . ASP A 1 71 ? 1.609 5.539 21.750 1.00 62.19 71 ASP A CA 1
ATOM 522 C C . ASP A 1 71 ? 1.431 6.776 20.842 1.00 62.19 71 ASP A C 1
ATOM 524 O O . ASP A 1 71 ? 1.698 7.891 21.280 1.00 62.19 71 ASP A O 1
ATOM 528 N N . ASP A 1 72 ? 0.948 6.623 19.595 1.00 75.62 72 ASP A N 1
ATOM 529 C CA . ASP A 1 72 ? 0.620 7.763 18.716 1.00 75.62 72 ASP A CA 1
ATOM 530 C C . ASP A 1 72 ? -0.754 8.358 19.104 1.00 75.62 72 ASP A C 1
ATOM 532 O O . ASP A 1 72 ? -1.794 7.752 18.804 1.00 75.62 72 ASP A O 1
ATOM 536 N N . PRO A 1 73 ? -0.809 9.567 19.703 1.00 80.50 73 PRO A N 1
ATOM 537 C CA . PRO A 1 73 ? -2.059 10.173 20.166 1.00 80.50 73 PRO A CA 1
ATOM 538 C C . PRO A 1 73 ? -3.034 10.479 19.020 1.00 80.50 73 PRO A C 1
ATOM 540 O O . PRO A 1 73 ? -4.250 10.501 19.222 1.00 80.50 73 PRO A O 1
ATOM 543 N N . LYS A 1 74 ? -2.542 10.687 17.790 1.00 82.75 74 LYS A N 1
ATOM 544 C CA . LYS A 1 74 ? -3.407 10.916 16.624 1.00 82.75 74 LYS A CA 1
ATOM 545 C C . LYS A 1 74 ? -4.084 9.619 16.195 1.00 82.75 74 LYS A C 1
ATOM 547 O O . LYS A 1 74 ? -5.270 9.641 15.878 1.00 82.75 74 LYS A O 1
ATOM 552 N N . LEU A 1 75 ? -3.362 8.497 16.200 1.00 78.69 75 LEU A N 1
ATOM 553 C CA . LEU A 1 75 ? -3.947 7.191 15.877 1.00 78.69 75 LEU A CA 1
ATOM 554 C C . LEU A 1 75 ? -4.888 6.705 16.980 1.00 78.69 75 LEU A C 1
ATOM 556 O O . LEU A 1 75 ? -5.931 6.138 16.660 1.00 78.69 75 LEU A O 1
ATOM 560 N N . GLN A 1 76 ? -4.583 6.983 18.252 1.00 79.19 76 GLN A N 1
ATOM 561 C CA . GLN A 1 76 ? -5.532 6.781 19.354 1.00 79.19 76 GLN A CA 1
ATOM 562 C C . GLN A 1 76 ? -6.830 7.554 19.104 1.00 79.19 76 GLN A C 1
ATOM 564 O O . GLN A 1 76 ? -7.911 6.974 19.157 1.00 79.19 76 GLN A O 1
ATOM 569 N N . ARG A 1 77 ? -6.733 8.834 18.721 1.00 79.88 77 ARG A N 1
ATOM 570 C CA . ARG A 1 77 ? -7.919 9.645 18.430 1.00 79.88 77 ARG A CA 1
ATOM 571 C C . ARG A 1 77 ? -8.718 9.127 17.232 1.00 79.88 77 ARG A C 1
ATOM 573 O O . ARG A 1 77 ? -9.944 9.137 17.273 1.00 79.88 77 ARG A O 1
ATOM 580 N N . VAL A 1 78 ? -8.048 8.654 16.179 1.00 80.50 78 VAL A N 1
ATOM 581 C CA . VAL A 1 78 ? -8.707 8.009 15.027 1.00 80.50 78 VAL A CA 1
ATOM 582 C C . VAL A 1 78 ? -9.448 6.742 15.461 1.00 80.50 78 VAL A C 1
ATOM 584 O O . VAL A 1 78 ? -10.599 6.558 15.070 1.00 80.50 78 VAL A O 1
ATOM 587 N N . ARG A 1 79 ? -8.824 5.905 16.298 1.00 79.81 79 ARG A N 1
ATOM 588 C CA . ARG A 1 79 ? -9.443 4.697 16.864 1.00 79.81 79 ARG A CA 1
ATOM 589 C C . ARG A 1 79 ? -10.684 5.045 17.686 1.00 79.81 79 ARG A C 1
ATOM 591 O O . ARG A 1 79 ? -11.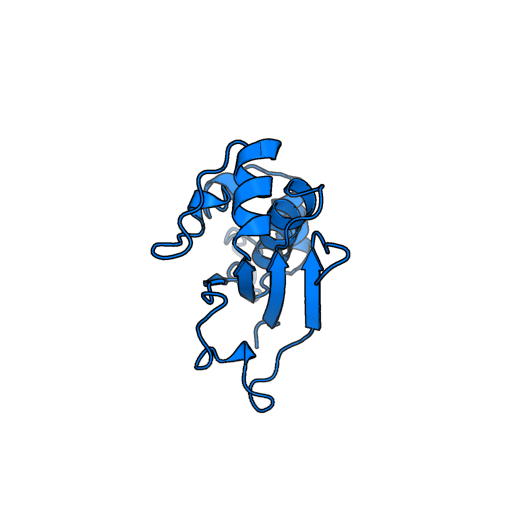748 4.492 17.432 1.00 79.81 79 ARG A O 1
ATOM 598 N N . GLU A 1 80 ? -10.585 6.018 18.589 1.00 77.75 80 GLU A N 1
ATOM 599 C CA . GLU A 1 80 ? -11.720 6.503 19.386 1.00 77.75 80 GLU A CA 1
ATOM 600 C C . GLU A 1 80 ? -12.885 6.983 18.510 1.00 77.75 80 GLU A C 1
ATOM 602 O O . GLU A 1 80 ? -14.024 6.570 18.718 1.00 77.75 80 GLU A O 1
ATOM 607 N N . LEU A 1 81 ? -12.604 7.821 17.503 1.00 78.00 81 LEU A N 1
ATOM 608 C CA . LEU A 1 81 ? -13.616 8.319 16.563 1.00 78.00 81 LEU A CA 1
ATOM 609 C C . LEU A 1 81 ? -14.250 7.193 15.733 1.00 78.00 81 LEU A C 1
ATOM 611 O O . LEU A 1 81 ? -15.411 7.299 15.344 1.00 78.00 81 LEU A O 1
ATOM 615 N N . ALA A 1 82 ? -13.503 6.119 15.476 1.00 71.75 82 ALA A N 1
ATOM 616 C CA . ALA A 1 82 ? -13.987 4.923 14.797 1.00 71.75 82 ALA A CA 1
ATOM 617 C C . ALA A 1 82 ? -14.743 3.948 15.725 1.00 71.75 82 ALA A C 1
ATOM 619 O O . ALA A 1 82 ? -15.179 2.895 15.261 1.00 71.75 82 ALA A O 1
ATOM 620 N N . GLY A 1 83 ? -14.905 4.268 17.016 1.00 66.69 83 GLY A N 1
ATOM 621 C CA . GLY A 1 83 ? -15.534 3.377 18.000 1.00 66.69 83 GLY A CA 1
ATOM 622 C C . GLY A 1 83 ? -14.639 2.216 18.450 1.00 66.69 83 GLY A C 1
ATOM 623 O O . GLY A 1 83 ? -15.122 1.239 19.013 1.00 66.69 83 GLY A O 1
ATOM 624 N N . ILE A 1 84 ? -13.330 2.307 18.207 1.00 66.81 84 ILE A N 1
ATOM 625 C CA . ILE A 1 84 ? -12.311 1.335 18.614 1.00 66.81 84 ILE A CA 1
ATOM 626 C C . ILE A 1 84 ? -11.741 1.787 19.968 1.00 66.81 84 ILE A C 1
ATOM 628 O O . ILE A 1 84 ? -10.672 2.393 20.045 1.00 66.81 84 ILE A O 1
ATOM 632 N N . SER A 1 85 ? -12.486 1.564 21.055 1.00 57.50 85 SER A N 1
ATOM 633 C CA . SER A 1 85 ? -12.023 1.855 22.420 1.00 57.50 85 SER A CA 1
ATOM 634 C C . SER A 1 85 ? -11.298 0.659 23.043 1.00 57.50 85 SER A C 1
ATOM 636 O O . SER A 1 85 ? -11.756 -0.476 22.930 1.00 57.50 85 SER A O 1
ATOM 638 N N . SER A 1 86 ? -10.202 0.925 23.759 1.00 53.25 86 SER A N 1
ATOM 639 C CA . SER A 1 86 ? -9.545 -0.046 24.644 1.00 53.25 86 SER A CA 1
ATOM 640 C C . SER A 1 86 ? -10.477 -0.436 25.797 1.00 53.25 86 SER A C 1
ATOM 642 O O . SER A 1 86 ? -11.115 0.432 26.391 1.00 53.25 86 SER A O 1
ATOM 644 N N . GLU A 1 87 ? -10.531 -1.724 26.139 1.00 50.09 87 GLU A N 1
ATOM 645 C CA . GLU A 1 87 ? -11.333 -2.266 27.243 1.00 50.09 87 GLU A CA 1
ATOM 646 C C . GLU A 1 87 ? -10.886 -1.743 28.618 1.00 50.09 87 GLU A C 1
ATOM 648 O O . GLU A 1 87 ? -10.060 -2.346 29.298 1.00 50.09 87 GLU A O 1
ATOM 653 N N . ALA A 1 88 ? -11.443 -0.611 29.047 1.00 44.72 88 ALA A N 1
ATOM 654 C CA . ALA A 1 88 ? -11.341 -0.138 30.426 1.00 44.72 88 ALA A CA 1
ATOM 655 C C . ALA A 1 88 ? -12.604 0.633 30.852 1.00 44.72 88 ALA A C 1
ATOM 657 O O . ALA A 1 88 ? -12.527 1.776 31.300 1.00 44.72 88 ALA A O 1
ATOM 658 N N . SER A 1 89 ? -13.790 0.029 30.704 1.00 40.16 89 SER A N 1
ATOM 659 C CA . SER A 1 89 ? -15.028 0.583 31.270 1.00 40.16 89 SER A CA 1
ATOM 660 C C . SER A 1 89 ? -15.834 -0.501 31.988 1.00 40.16 89 SER A C 1
ATOM 662 O O . SER A 1 89 ? -16.345 -1.423 31.363 1.00 40.16 89 SER A O 1
ATOM 664 N N . ASN A 1 90 ? -15.958 -0.385 33.313 1.00 47.41 90 ASN A N 1
ATOM 665 C CA . ASN A 1 90 ? -16.608 -1.380 34.181 1.00 47.41 90 ASN A CA 1
ATOM 666 C C . ASN A 1 90 ? -18.146 -1.266 34.232 1.00 47.41 90 ASN A C 1
ATOM 668 O O . ASN A 1 90 ? -18.759 -1.811 35.147 1.00 47.41 90 ASN A O 1
ATOM 672 N N . VAL A 1 91 ? -18.782 -0.519 33.321 1.00 56.41 91 VAL A N 1
ATOM 673 C CA . VAL A 1 91 ? -20.209 -0.166 33.464 1.00 56.41 91 VAL A CA 1
ATOM 674 C C . VAL A 1 91 ? -21.072 -0.564 32.258 1.00 56.41 91 VAL A C 1
ATOM 676 O O . VAL A 1 91 ? -22.217 -0.947 32.470 1.00 56.41 91 VAL A O 1
ATOM 679 N N . LEU A 1 92 ? -20.563 -0.557 31.016 1.00 40.75 92 LEU A N 1
ATOM 680 C CA . LEU A 1 92 ? -21.338 -0.910 29.811 1.00 40.75 92 LEU A CA 1
ATOM 681 C C . LEU A 1 92 ? -20.434 -1.492 28.707 1.00 40.75 92 LEU A C 1
ATOM 683 O O . LEU A 1 92 ? -19.453 -0.863 28.314 1.00 40.75 92 LEU A O 1
ATOM 687 N N . SER A 1 93 ? -20.786 -2.664 28.166 1.00 40.38 93 SER A N 1
ATOM 688 C CA . SER A 1 93 ? -20.112 -3.278 27.013 1.00 40.38 93 SER A CA 1
ATOM 689 C C . SER A 1 93 ? -20.546 -2.593 25.711 1.00 40.38 93 SER A C 1
ATOM 691 O O . SER A 1 93 ? -21.611 -2.892 25.167 1.00 40.38 93 SER A O 1
ATOM 693 N N . VAL A 1 94 ? -19.733 -1.664 25.212 1.00 40.12 94 VAL A N 1
ATOM 694 C CA . VAL A 1 94 ? -19.873 -1.091 23.863 1.00 40.12 94 VAL A CA 1
ATOM 695 C C . VAL A 1 94 ? -18.983 -1.896 22.914 1.00 40.12 94 VAL A C 1
ATOM 697 O O . VAL A 1 94 ? -17.892 -2.298 23.304 1.00 40.12 94 VAL A O 1
ATOM 700 N N . ALA A 1 95 ? -19.463 -2.170 21.696 1.00 43.62 95 ALA A N 1
ATOM 701 C CA . ALA A 1 95 ? -18.784 -3.017 20.715 1.00 43.62 95 ALA A CA 1
ATOM 702 C C . ALA A 1 95 ? -17.319 -2.593 20.506 1.00 43.62 95 ALA A C 1
ATOM 704 O O . ALA A 1 95 ? -17.035 -1.522 19.975 1.00 43.62 95 ALA A O 1
ATOM 705 N N . THR A 1 96 ? -16.404 -3.461 20.926 1.00 49.53 96 THR A N 1
ATOM 706 C CA . THR A 1 96 ? -14.961 -3.331 20.763 1.00 49.53 96 THR A CA 1
ATOM 707 C C . THR A 1 96 ? -14.596 -3.579 19.301 1.00 49.53 96 THR A C 1
ATOM 709 O O . THR A 1 96 ? -14.746 -4.680 18.775 1.00 49.53 96 THR A O 1
ATOM 712 N N . GLY A 1 97 ? -14.167 -2.538 18.589 1.00 60.41 97 GLY A N 1
ATOM 713 C CA . GLY A 1 97 ? -13.635 -2.699 17.237 1.00 60.41 97 GLY A CA 1
ATOM 714 C C . GLY A 1 97 ? -12.161 -3.105 17.276 1.00 60.41 97 GLY A C 1
ATOM 715 O O . GLY A 1 97 ? -11.368 -2.486 17.974 1.00 60.41 97 GLY A O 1
ATOM 716 N N . GLU A 1 98 ? -11.761 -4.123 16.517 1.00 73.00 98 GLU A N 1
ATOM 717 C CA . GLU A 1 98 ? -10.340 -4.405 16.279 1.00 73.00 98 GLU A CA 1
ATOM 718 C C . GLU A 1 98 ? -9.791 -3.507 15.159 1.00 73.00 98 GLU A C 1
ATOM 720 O O . GLU A 1 98 ? -10.535 -3.210 14.213 1.00 73.00 98 GLU A O 1
ATOM 725 N N . PRO A 1 99 ? -8.492 -3.136 15.183 1.00 81.56 99 PRO A N 1
ATOM 726 C CA . PRO A 1 99 ? -7.835 -2.536 14.027 1.00 81.56 99 PRO A CA 1
ATOM 727 C C . PRO A 1 99 ? -8.095 -3.335 12.742 1.00 81.56 99 PRO A C 1
ATOM 729 O O . PRO A 1 99 ? -8.350 -4.547 12.757 1.00 81.56 99 PRO A O 1
ATOM 732 N N . GLY A 1 100 ? -8.060 -2.642 11.612 1.00 87.12 100 GLY A N 1
ATOM 733 C CA . GLY A 1 100 ? -8.105 -3.277 10.304 1.00 87.12 100 GLY A CA 1
ATOM 734 C C . GLY A 1 100 ? -6.872 -4.137 10.038 1.00 87.12 100 GLY A C 1
ATOM 735 O O . GLY A 1 100 ? -5.884 -4.097 10.774 1.00 87.12 100 GLY A O 1
ATOM 736 N N . GLN A 1 101 ? -6.923 -4.924 8.973 1.00 91.19 101 GLN A N 1
ATOM 737 C CA . GLN A 1 101 ? -5.789 -5.734 8.532 1.00 91.19 101 GLN A CA 1
ATOM 738 C C . GLN A 1 101 ? -5.217 -5.207 7.220 1.00 91.19 101 GLN A C 1
ATOM 740 O O . GLN A 1 101 ? -5.947 -4.693 6.377 1.00 91.19 101 GLN A O 1
ATOM 745 N N . VAL A 1 102 ? -3.906 -5.370 7.029 1.00 94.88 102 VAL A N 1
ATOM 746 C CA . VAL A 1 102 ? -3.256 -5.140 5.733 1.00 94.88 102 VAL A CA 1
ATOM 747 C C . VAL A 1 102 ? -3.092 -6.479 5.036 1.00 94.88 102 VAL A C 1
ATOM 749 O O . VAL A 1 102 ? -2.407 -7.367 5.541 1.00 94.88 102 VAL A O 1
ATOM 752 N N . ILE A 1 103 ? -3.709 -6.609 3.869 1.00 96.19 103 ILE A N 1
ATOM 753 C CA . ILE A 1 103 ? -3.664 -7.798 3.024 1.00 96.19 103 ILE A CA 1
ATOM 754 C C . ILE A 1 103 ? -2.923 -7.402 1.751 1.00 96.19 103 ILE A C 1
ATOM 756 O O . ILE A 1 103 ? -3.450 -6.654 0.928 1.00 96.19 103 ILE A O 1
ATOM 760 N N . TYR A 1 104 ? -1.690 -7.874 1.606 1.00 97.75 104 TYR A N 1
ATOM 761 C CA . TYR A 1 104 ? -0.862 -7.569 0.446 1.00 97.75 104 TYR A CA 1
ATOM 762 C C . TYR A 1 104 ? -1.187 -8.480 -0.741 1.00 97.75 104 TYR A C 1
ATOM 764 O O . TYR A 1 104 ? -1.333 -9.689 -0.573 1.00 97.75 104 TYR A O 1
ATOM 772 N N . HIS A 1 105 ? -1.253 -7.886 -1.931 1.00 97.88 105 HIS A N 1
ATOM 773 C CA . HIS A 1 105 ? -1.410 -8.560 -3.217 1.00 97.88 105 HIS A CA 1
ATOM 774 C C . HIS A 1 105 ? -0.238 -8.165 -4.108 1.00 97.88 105 HIS A C 1
ATOM 776 O O . HIS A 1 105 ? -0.042 -6.980 -4.416 1.00 97.88 105 HIS A O 1
ATOM 782 N N . HIS A 1 106 ? 0.541 -9.158 -4.532 1.00 97.50 106 HIS A N 1
ATOM 783 C CA . HIS A 1 106 ? 1.620 -8.922 -5.479 1.00 97.50 106 HIS A CA 1
ATOM 784 C C . HIS A 1 106 ? 1.039 -8.386 -6.794 1.00 97.50 106 HIS A C 1
ATOM 786 O O . HIS A 1 106 ? 0.017 -8.868 -7.271 1.00 97.50 106 HIS A O 1
ATOM 792 N N . TRP A 1 107 ? 1.687 -7.398 -7.413 1.00 94.62 107 TRP A N 1
ATOM 793 C CA . TRP A 1 107 ? 1.134 -6.704 -8.589 1.00 94.62 107 TRP A CA 1
ATOM 794 C C . TRP A 1 107 ? 0.975 -7.602 -9.832 1.00 94.62 107 TRP A C 1
ATOM 796 O O . TRP A 1 107 ? 0.295 -7.225 -10.782 1.00 94.62 107 TRP A O 1
ATOM 806 N N . ARG A 1 108 ? 1.601 -8.788 -9.835 1.00 95.94 108 ARG A N 1
ATOM 807 C CA . ARG A 1 108 ? 1.443 -9.825 -10.874 1.00 95.94 108 ARG A CA 1
ATOM 808 C C . ARG A 1 108 ? 0.445 -10.928 -10.509 1.00 95.94 108 ARG A C 1
ATOM 810 O O . ARG A 1 108 ? 0.302 -11.879 -11.274 1.00 95.94 108 ARG A O 1
ATOM 817 N N . ASP A 1 109 ? -0.194 -10.853 -9.347 1.00 96.38 109 ASP A N 1
ATOM 818 C CA . ASP A 1 109 ? -1.186 -11.840 -8.931 1.00 96.38 109 ASP A CA 1
ATOM 819 C C . ASP A 1 109 ? -2.561 -11.517 -9.531 1.00 96.38 109 ASP A C 1
ATOM 821 O O . ASP A 1 109 ? -3.365 -10.779 -8.966 1.00 96.38 109 ASP A O 1
ATOM 825 N N . PHE A 1 110 ? -2.843 -12.100 -10.695 1.00 94.50 110 PHE A N 1
ATOM 826 C CA . PHE A 1 110 ? -4.143 -11.976 -11.362 1.00 94.50 110 PHE A CA 1
ATOM 827 C C . PHE A 1 110 ? -5.263 -12.777 -10.680 1.00 94.50 110 PHE A C 1
ATOM 829 O O . PHE A 1 110 ? -6.424 -12.634 -11.058 1.00 94.50 110 PHE A O 1
ATOM 836 N N . GLN A 1 111 ? -4.933 -13.627 -9.703 1.00 96.00 111 GLN A N 1
ATOM 837 C CA . GLN A 1 111 ? -5.910 -14.369 -8.904 1.00 96.00 111 GLN A CA 1
ATOM 838 C C . GLN A 1 111 ? -6.265 -13.636 -7.603 1.00 96.00 111 GLN A C 1
ATOM 840 O O . GLN A 1 111 ? -7.140 -14.093 -6.862 1.00 96.00 111 GLN A O 1
ATOM 845 N N . ALA A 1 112 ? -5.632 -12.489 -7.335 1.00 96.38 112 ALA A N 1
ATOM 846 C CA . ALA A 1 112 ? -5.958 -11.645 -6.201 1.00 96.38 112 ALA A CA 1
ATOM 847 C C . ALA A 1 112 ? -7.451 -11.261 -6.222 1.00 96.38 112 ALA A C 1
ATOM 849 O O . ALA A 1 112 ? -7.976 -10.890 -7.275 1.00 96.38 112 ALA A O 1
ATOM 850 N N . PRO A 1 113 ? -8.152 -11.252 -5.071 1.00 95.94 113 PRO A N 1
ATOM 851 C CA . PRO A 1 113 ? -9.567 -10.888 -5.020 1.00 95.94 113 PRO A CA 1
ATOM 852 C C . PRO A 1 113 ? -9.866 -9.529 -5.664 1.00 95.94 113 PRO A C 1
ATOM 854 O O . PRO A 1 113 ? -10.860 -9.391 -6.367 1.00 95.94 113 PRO A O 1
ATOM 857 N N . ILE A 1 114 ? -8.968 -8.550 -5.498 1.00 96.44 114 ILE A N 1
ATOM 858 C CA . ILE A 1 114 ? -9.099 -7.199 -6.068 1.00 96.44 114 ILE A CA 1
ATOM 859 C C . ILE A 1 114 ? -9.031 -7.151 -7.605 1.00 96.44 114 ILE A C 1
ATOM 861 O O . ILE A 1 114 ? -9.363 -6.121 -8.182 1.00 96.44 114 ILE A O 1
ATOM 865 N N . ALA A 1 115 ? -8.631 -8.242 -8.268 1.00 96.44 115 ALA A N 1
ATOM 866 C CA . ALA A 1 115 ? -8.666 -8.378 -9.724 1.00 96.44 115 ALA A CA 1
ATOM 867 C C . ALA A 1 115 ? -10.040 -8.845 -10.251 1.00 96.44 115 ALA A C 1
ATOM 869 O O . ALA A 1 115 ? -10.266 -8.848 -11.461 1.00 96.44 115 ALA A O 1
ATOM 870 N N . SER A 1 116 ? -10.970 -9.230 -9.368 1.00 95.25 116 SER A N 1
ATOM 871 C CA . SER A 1 116 ? -12.317 -9.675 -9.736 1.00 95.25 116 SER A CA 1
ATOM 872 C C . SER A 1 116 ? -13.372 -8.606 -9.455 1.00 95.25 116 SER A C 1
ATOM 874 O O . SER A 1 116 ? -13.523 -8.154 -8.323 1.00 95.25 116 SER A O 1
ATOM 876 N N . GLY A 1 117 ? -14.210 -8.293 -10.448 1.00 94.12 117 GLY A N 1
ATOM 877 C CA . GLY A 1 117 ? -15.351 -7.382 -10.272 1.00 94.12 117 GLY A CA 1
ATOM 878 C C . GLY A 1 117 ? -16.441 -7.899 -9.320 1.00 94.12 117 GLY A C 1
ATOM 879 O O . GLY A 1 117 ? -17.255 -7.116 -8.839 1.00 94.12 117 GLY A O 1
ATOM 880 N N . SER A 1 118 ? -16.464 -9.202 -9.011 1.00 95.12 118 SER A N 1
ATOM 881 C CA . SER A 1 118 ? -17.373 -9.766 -8.000 1.00 95.12 118 SER A CA 1
ATOM 882 C C . SER A 1 118 ? -16.900 -9.525 -6.563 1.00 95.12 118 SER A C 1
ATOM 884 O O . SER A 1 118 ? -17.682 -9.671 -5.620 1.00 95.12 118 SER A O 1
ATOM 886 N N . TYR A 1 119 ? -15.631 -9.155 -6.374 1.00 95.31 119 TYR A N 1
ATOM 887 C CA . TYR A 1 119 ? -15.076 -8.853 -5.065 1.00 95.31 119 TYR A CA 1
ATOM 888 C C . TYR A 1 119 ? -15.325 -7.387 -4.709 1.00 95.31 119 TYR A C 1
ATOM 890 O O . TYR A 1 119 ? -14.619 -6.482 -5.145 1.00 95.31 119 TYR A O 1
ATOM 898 N N . LEU A 1 120 ? -16.351 -7.148 -3.894 1.00 94.06 120 LEU A N 1
ATOM 899 C CA . LEU A 1 120 ? -16.753 -5.791 -3.537 1.00 94.06 120 LEU A CA 1
ATOM 900 C C . LEU A 1 120 ? -15.780 -5.144 -2.544 1.00 94.06 120 LEU A C 1
ATOM 902 O O . LEU A 1 120 ? -15.568 -5.645 -1.433 1.00 94.06 120 LEU A O 1
ATOM 906 N N . THR A 1 121 ? -15.268 -3.980 -2.924 1.00 94.69 121 THR A N 1
ATOM 907 C CA . THR A 1 121 ? -14.492 -3.066 -2.083 1.00 94.69 121 THR A CA 1
ATOM 908 C C . THR A 1 121 ? -15.285 -1.775 -1.875 1.00 94.69 121 THR A C 1
ATOM 910 O O . THR A 1 121 ? -16.247 -1.504 -2.588 1.00 94.69 121 THR A O 1
ATOM 913 N N . HIS A 1 122 ? -14.947 -1.019 -0.831 1.00 94.81 122 HIS A N 1
ATOM 914 C CA . HIS A 1 122 ? -15.589 0.262 -0.544 1.00 94.81 122 HIS A CA 1
ATOM 915 C C . HIS A 1 122 ? -15.107 1.328 -1.529 1.00 94.81 122 HIS A C 1
ATOM 917 O O . HIS A 1 122 ? -15.929 1.948 -2.182 1.00 94.81 122 HIS A O 1
ATOM 923 N N . ASP A 1 123 ? -13.786 1.499 -1.652 1.00 94.56 123 ASP A N 1
ATOM 924 C CA . ASP A 1 123 ? -13.140 2.421 -2.592 1.00 94.56 123 ASP A CA 1
ATOM 925 C C . ASP A 1 123 ? -11.715 1.950 -2.930 1.00 94.56 123 ASP A C 1
ATOM 927 O O . ASP A 1 123 ? -11.147 1.077 -2.258 1.00 94.56 123 ASP A O 1
ATOM 931 N N . MET A 1 124 ? -11.119 2.582 -3.944 1.00 97.56 124 MET A N 1
ATOM 932 C CA . MET A 1 124 ? -9.716 2.428 -4.328 1.00 97.56 124 MET A CA 1
ATOM 933 C C . MET A 1 124 ? -8.994 3.778 -4.318 1.00 97.56 124 MET A C 1
ATOM 935 O O . MET A 1 124 ? -9.517 4.776 -4.809 1.00 97.56 124 MET A O 1
ATOM 939 N N . VAL A 1 125 ? -7.766 3.791 -3.799 1.00 98.25 125 VAL A N 1
ATOM 940 C CA . VAL A 1 125 ? -6.875 4.956 -3.785 1.00 98.25 125 VAL A CA 1
ATOM 941 C C . VAL A 1 125 ? -5.510 4.563 -4.343 1.00 98.25 125 VAL A C 1
ATOM 943 O O . VAL A 1 125 ? -4.938 3.549 -3.946 1.00 98.25 125 VAL A O 1
ATOM 946 N N . ILE A 1 126 ? -4.957 5.390 -5.230 1.00 98.50 126 ILE A N 1
ATOM 947 C CA . ILE A 1 126 ? -3.564 5.283 -5.678 1.00 98.50 126 ILE A CA 1
ATOM 948 C C . ILE A 1 126 ? -2.773 6.401 -5.002 1.00 98.50 126 ILE A C 1
ATOM 950 O O . ILE A 1 126 ? -3.050 7.580 -5.226 1.00 98.50 126 ILE A O 1
ATOM 954 N N . CYS A 1 127 ? -1.818 6.049 -4.144 1.00 97.81 127 CYS A N 1
ATOM 955 C CA . CYS A 1 127 ? -1.055 7.017 -3.365 1.00 97.81 127 CYS A CA 1
ATOM 956 C C . CYS A 1 127 ? 0.382 6.524 -3.121 1.00 97.81 127 CYS A C 1
ATOM 958 O O . CYS A 1 127 ? 0.550 5.470 -2.510 1.00 97.81 127 CYS A O 1
ATOM 960 N N . PRO A 1 128 ? 1.411 7.280 -3.549 1.00 98.00 128 PRO A N 1
ATOM 961 C CA . PRO A 1 128 ? 1.339 8.333 -4.565 1.00 98.00 128 PRO A CA 1
ATOM 962 C C . PRO A 1 128 ? 1.027 7.732 -5.953 1.00 98.00 128 PRO A C 1
ATOM 964 O O . PRO A 1 128 ? 1.203 6.529 -6.169 1.00 98.00 128 PRO A O 1
ATOM 967 N N . CYS A 1 129 ? 0.538 8.558 -6.883 1.00 98.25 129 CYS A N 1
ATOM 968 C CA . CYS A 1 129 ? 0.164 8.161 -8.247 1.00 98.25 129 CYS A CA 1
ATOM 969 C C . CYS A 1 129 ? 1.157 8.741 -9.268 1.00 98.25 129 CYS A C 1
ATOM 971 O O . CYS A 1 129 ? 1.305 9.961 -9.357 1.00 98.25 129 CYS A O 1
ATOM 973 N N . SER A 1 130 ? 1.873 7.883 -10.001 1.00 96.56 130 SER A N 1
ATOM 974 C CA . SER A 1 130 ? 2.839 8.290 -11.027 1.00 96.56 130 SER A CA 1
ATOM 975 C C . SER A 1 130 ? 2.154 8.593 -12.355 1.00 96.56 130 SER A C 1
ATOM 977 O O . SER A 1 130 ? 1.115 8.026 -12.667 1.00 96.56 130 SER A O 1
ATOM 979 N N . GLY A 1 131 ? 2.759 9.453 -13.179 1.00 94.75 131 GLY A N 1
ATOM 980 C CA . GLY A 1 131 ? 2.160 9.862 -14.457 1.00 94.75 131 GLY A CA 1
ATOM 981 C C . GLY A 1 131 ? 2.021 8.752 -15.508 1.00 94.75 131 GLY A C 1
ATOM 982 O O . GLY A 1 131 ? 1.372 8.977 -16.521 1.00 94.75 131 GLY A O 1
ATOM 983 N N . GLY A 1 132 ? 2.645 7.588 -15.298 1.00 92.69 132 GLY A N 1
ATOM 984 C CA . GLY A 1 132 ? 2.534 6.422 -16.184 1.00 92.69 132 GLY A CA 1
ATOM 985 C C . GLY A 1 132 ? 1.688 5.278 -15.620 1.00 92.69 132 GLY A C 1
ATOM 986 O O . GLY A 1 132 ? 1.670 4.212 -16.230 1.00 92.69 132 GLY A O 1
ATOM 987 N N . THR A 1 133 ? 1.076 5.475 -14.446 1.00 85.31 133 THR A N 1
ATOM 988 C CA . THR A 1 133 ? 0.086 4.549 -13.871 1.00 85.31 133 THR A CA 1
ATOM 989 C C . THR A 1 133 ? -1.226 4.671 -14.631 1.00 85.31 133 THR A C 1
ATOM 991 O O . THR A 1 133 ? -1.833 3.614 -14.902 1.00 85.31 133 THR A O 1
#

Secondary structure (DSSP, 8-state):
---EEEEEE-SSS-HHHHHHHHHHHHHTT-EEEEEE-HHHHHHHHHHH-----SSS--GGGGT--TTGGGS-HHHHHHHHHTT---S--SS-----PPPP-EEE--TT-TTSGGG-TTS--SEEEESS--TT-